Protein AF-A0A0M4FV90-F1 (afdb_monomer)

pLDDT: mean 73.3, std 16.29, range [30.84, 90.31]

Nearest PDB structures (foldseek):
  5tv7-assembly2_B  TM=9.916E-01  e=4.629E-03  Clostridioides difficile 630
  5nm7-assembly2_A  TM=7.632E-01  e=1.227E-03  Burkholderia
  5nm7-assembly1_G  TM=7.657E-01  e=2.185E-03  Burkholderia
  4c2c-assembly1_A  TM=8.266E-01  e=6.179E-03  Bacillus subtilis subsp. subtilis str. 168
  4xxt-assembly1_A  TM=4.701E-01  e=4.094E-04  Clostridium acetobutylicum ATCC 824

Organism: NCBI:txid1441095

Solvent-accessible surface area (backbone atoms only — not comparable to full-atom values): 10289 Å² total; per-residue (Å²): 140,80,92,78,88,79,92,81,87,85,90,85,86,85,91,76,87,85,83,88,83,89,82,86,86,90,85,87,82,78,74,70,42,38,79,76,38,69,42,74,65,37,31,52,50,26,47,51,42,37,72,72,70,44,92,55,74,73,76,30,58,27,40,75,66,49,30,52,48,44,21,48,52,21,52,80,64,76,43,79,61,81,33,56,42,36,73,68,51,48,50,52,52,52,48,48,52,56,51,50,74,72,50,40,70,65,53,37,43,51,43,45,23,70,72,78,32,82,58,44,45,58,50,91,84,45,45,83,45,66,46,98,84,71,48,53,24,33,44,26,48,33,23,36,45,73,40,39,78,74,74,46,86,21,68,72,47,48,30,39,26,31,77,88,65,49,73,44,78,114

Mean predicted aligned error: 16.05 Å

InterPro domains:
  IPR002477 Peptidoglycan binding-like [PF01471] (41-93)
  IPR036365 PGBD-like superfamily [SSF47090] (30-96)
  IPR036366 PGBD superfamily [G3DSA:1.10.101.10] (23-103)

Secondary structure (DSSP, 8-state):
------------------------S--S-PPPB-TT-BSHHHHHHHHHHHHTT-----SSB--HHHHHHHHHHHHHTT---SS-B-HHHHHHHHHHHHHHHHS-HHHHHHHHHHHH-TTEEE-TTPEEEE-TTS-EEEEEEEEEHHHHHTTS--EEEEEEEETTS-EEE-

Sequence (170 aa):
MGAKSSLQAQAETQVAAVSSQKGVAKSETRPSLSIGSNSSYVDDLQQILKDLKYDTSVDGIFGPKTQAVVKQFQADHNLSQDGIVGPLTWAALDQNKVERQQFTVDDAIAIGQKKLGKNIVFGGDGRLVKDNKKQSYYQLKAANKDWIDEGGSGTIGWFHIYKDGRVVEE

Radius of gyration: 23.34 Å; Cα contacts (8 Å, |Δi|>4): 229; chains: 1; bounding box: 41×34×100 Å

Foldseek 3Di:
DDDDDDDDDDDDDDDDDDDDDDDDDDQDDDDKDDAADADVVLLVLQVLLVVVVFPGDNPSHCHPSQLVSLLVLCVVVVHDSPSICDSVSVVSSVVVVVVCVLDPLVNLQVLVCVVVHVQKGWDNPWDWDADPVRWTWTWTWIFGNVCVVVVHPRTPAIWTRTSVSDIHGD

Structure (mmCIF, N/CA/C/O backbone):
data_AF-A0A0M4FV90-F1
#
_entry.id   AF-A0A0M4FV90-F1
#
loop_
_atom_site.group_PDB
_atom_site.id
_atom_site.type_symbol
_atom_site.label_atom_id
_atom_site.label_alt_id
_atom_site.label_comp_id
_atom_site.label_asym_id
_atom_site.label_entity_id
_atom_site.label_seq_id
_atom_site.pdbx_PDB_ins_code
_atom_site.Cartn_x
_atom_site.Cartn_y
_atom_site.Cartn_z
_atom_site.occupancy
_atom_site.B_iso_or_equiv
_atom_site.auth_seq_id
_atom_site.auth_comp_id
_atom_site.auth_asym_id
_atom_site.auth_atom_id
_atom_site.pdbx_PDB_model_num
ATOM 1 N N . MET A 1 1 ? 5.852 -11.381 -67.610 1.00 40.22 1 MET A N 1
ATOM 2 C CA . MET A 1 1 ? 6.950 -11.193 -66.632 1.00 40.22 1 MET A CA 1
ATOM 3 C C . MET A 1 1 ? 6.483 -10.128 -65.654 1.00 40.22 1 MET A C 1
ATOM 5 O O . MET A 1 1 ? 6.148 -9.061 -66.125 1.00 40.22 1 MET A O 1
ATOM 9 N N . GLY A 1 2 ? 6.336 -10.292 -64.349 1.00 36.28 2 GLY A N 1
ATOM 10 C CA . GLY A 1 2 ? 6.563 -11.365 -63.389 1.00 36.28 2 GLY A CA 1
ATOM 11 C C . GLY A 1 2 ? 6.129 -10.787 -62.029 1.00 36.28 2 GLY A C 1
ATOM 12 O O . GLY A 1 2 ? 6.275 -9.588 -61.803 1.00 36.28 2 GLY A O 1
ATOM 13 N N . ALA A 1 3 ? 5.527 -11.607 -61.174 1.00 45.66 3 ALA A N 1
ATOM 14 C CA . ALA A 1 3 ? 5.048 -11.219 -59.848 1.00 45.66 3 ALA A CA 1
ATOM 15 C C . ALA A 1 3 ? 6.190 -10.977 -58.840 1.00 45.66 3 ALA A C 1
ATOM 17 O O . ALA A 1 3 ? 7.265 -11.552 -59.004 1.00 45.66 3 ALA A O 1
ATOM 18 N N . LYS A 1 4 ? 5.895 -10.190 -57.791 1.00 45.28 4 LYS A N 1
ATOM 19 C CA . LYS A 1 4 ? 6.385 -10.221 -56.384 1.00 45.28 4 LYS A CA 1
ATOM 20 C C . LYS A 1 4 ? 5.540 -9.164 -55.624 1.00 45.28 4 LYS A C 1
ATOM 22 O O . LYS A 1 4 ? 5.567 -8.011 -56.030 1.00 45.28 4 LYS A O 1
ATOM 27 N N . SER A 1 5 ? 4.584 -9.474 -54.730 1.00 44.62 5 SER A N 1
ATOM 28 C CA . SER A 1 5 ? 4.711 -9.997 -53.342 1.00 44.62 5 SER A CA 1
ATOM 29 C C . SER A 1 5 ? 5.719 -9.158 -52.526 1.00 44.62 5 SER A C 1
ATOM 31 O O . SER A 1 5 ? 6.842 -9.025 -52.987 1.00 44.62 5 SER A O 1
ATOM 33 N N . SER A 1 6 ? 5.477 -8.588 -51.335 1.00 45.62 6 SER A N 1
ATOM 34 C CA . SER A 1 6 ? 4.540 -8.881 -50.237 1.00 45.62 6 SER A CA 1
ATOM 35 C C . SER A 1 6 ? 4.669 -7.807 -49.115 1.00 45.62 6 SER A C 1
ATOM 37 O O . SER A 1 6 ? 5.757 -7.255 -49.003 1.00 45.62 6 SER A O 1
ATOM 39 N N . LEU A 1 7 ? 3.633 -7.644 -48.259 1.00 40.69 7 LEU A N 1
ATOM 40 C CA . LEU A 1 7 ? 3.641 -7.188 -46.830 1.00 40.69 7 LEU A CA 1
ATOM 41 C C . LEU A 1 7 ? 4.154 -5.746 -46.523 1.00 40.69 7 LEU A C 1
ATOM 43 O O . LEU A 1 7 ? 5.132 -5.303 -47.093 1.00 40.69 7 LEU A O 1
ATOM 47 N N . GLN A 1 8 ? 3.593 -4.914 -45.631 1.00 41.72 8 GLN A N 1
ATOM 48 C CA . GLN A 1 8 ? 2.860 -5.130 -44.379 1.00 41.72 8 GLN A CA 1
ATOM 49 C C . GLN A 1 8 ? 2.127 -3.828 -43.952 1.00 41.72 8 GLN A C 1
ATOM 51 O O . GLN A 1 8 ? 2.579 -2.727 -44.255 1.00 41.72 8 GLN A O 1
ATOM 56 N N . ALA A 1 9 ? 1.017 -3.986 -43.224 1.00 38.34 9 ALA A N 1
ATOM 57 C CA . ALA A 1 9 ? 0.276 -2.981 -42.447 1.00 38.34 9 ALA A CA 1
ATOM 58 C C . ALA A 1 9 ? 1.177 -2.261 -41.395 1.00 38.34 9 ALA A C 1
ATOM 60 O O . ALA A 1 9 ? 2.276 -2.732 -41.132 1.00 38.34 9 ALA A O 1
ATOM 61 N N . GLN A 1 10 ? 0.831 -1.150 -40.733 1.00 36.66 10 GLN A N 1
ATOM 62 C CA . GLN A 1 10 ? -0.396 -0.814 -40.001 1.00 36.66 10 GLN A CA 1
ATOM 63 C C . GLN A 1 10 ? -0.496 0.713 -39.796 1.00 36.66 10 GLN A C 1
ATOM 65 O O . GLN A 1 10 ? 0.511 1.411 -39.690 1.00 36.66 10 GLN A O 1
ATOM 70 N N . ALA A 1 11 ? -1.733 1.204 -39.745 1.00 39.12 11 ALA A N 1
ATOM 71 C CA . ALA A 1 11 ? -2.121 2.547 -39.336 1.00 39.12 11 ALA A CA 1
ATOM 72 C C . ALA A 1 11 ? -2.369 2.583 -37.822 1.00 39.12 11 ALA A C 1
ATOM 74 O O . ALA A 1 11 ? -2.976 1.644 -37.330 1.00 39.12 11 ALA A O 1
ATOM 75 N N . GLU A 1 12 ? -1.977 3.668 -37.146 1.00 37.28 12 GLU A N 1
ATOM 76 C CA . GLU A 1 12 ? -2.470 4.151 -35.836 1.00 37.28 12 GLU A CA 1
ATOM 77 C C . GLU A 1 12 ? -1.768 5.509 -35.576 1.00 37.28 12 GLU A C 1
ATOM 79 O O . GLU A 1 12 ? -0.576 5.563 -35.310 1.00 37.28 12 GLU A O 1
ATOM 84 N N . THR A 1 13 ? -2.312 6.659 -35.983 1.00 30.84 13 THR A N 1
ATOM 85 C CA . THR A 1 13 ? -3.464 7.403 -35.441 1.00 30.84 13 THR A CA 1
ATOM 86 C C . THR A 1 13 ? -3.213 8.033 -34.060 1.00 30.84 13 THR A C 1
ATOM 88 O O . THR A 1 13 ? -3.306 7.383 -33.030 1.00 30.84 13 THR A O 1
ATOM 91 N N . GLN A 1 14 ? -3.045 9.363 -34.114 1.00 36.88 14 GLN A N 1
ATOM 92 C CA . GLN A 1 14 ? -3.413 10.389 -33.124 1.00 36.88 14 GLN A CA 1
ATOM 93 C C . GLN A 1 14 ? -2.534 10.591 -31.878 1.00 36.88 14 GLN A C 1
ATOM 95 O O . GLN A 1 14 ? -2.813 10.131 -30.776 1.00 36.88 14 GLN A O 1
ATOM 100 N N . VAL A 1 15 ? -1.556 11.482 -32.055 1.00 43.31 15 VAL A N 1
ATOM 101 C CA . VAL A 1 15 ? -1.015 12.361 -31.013 1.00 43.31 15 VAL A CA 1
ATOM 102 C C . VAL A 1 15 ? -1.857 13.641 -30.935 1.00 43.31 15 VAL A C 1
ATOM 104 O O . VAL A 1 15 ? -1.781 14.481 -31.826 1.00 43.31 15 VAL A O 1
ATOM 107 N N . ALA A 1 16 ? -2.659 13.817 -29.882 1.00 42.00 16 ALA A N 1
ATOM 108 C CA . ALA A 1 16 ? -3.191 15.131 -29.510 1.00 42.00 16 ALA A CA 1
ATOM 109 C C . ALA A 1 16 ? -3.652 15.180 -28.041 1.00 42.00 16 ALA A C 1
ATOM 111 O O . ALA A 1 16 ? -4.642 14.565 -27.667 1.00 42.00 16 ALA A O 1
ATOM 112 N N . ALA A 1 17 ? -2.925 15.991 -27.268 1.00 43.59 17 ALA A N 1
ATOM 113 C CA . ALA A 1 17 ? -3.382 16.838 -26.164 1.00 43.59 17 ALA A CA 1
ATOM 114 C C . ALA A 1 17 ? -4.158 16.222 -24.978 1.00 43.59 17 ALA A C 1
ATOM 116 O O . ALA A 1 17 ? -5.354 15.976 -25.0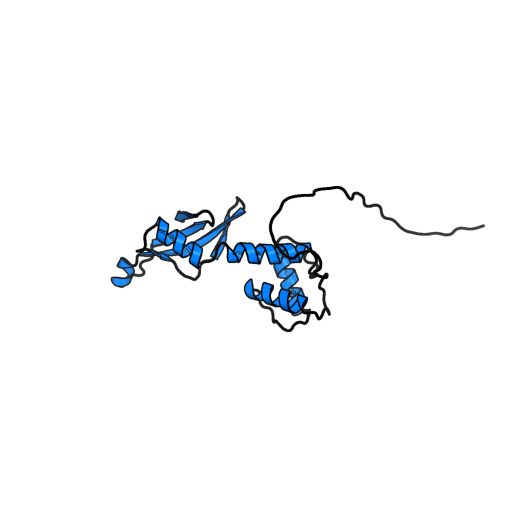50 1.00 43.59 17 ALA A O 1
ATOM 117 N N . VAL A 1 18 ? -3.531 16.266 -23.798 1.00 38.38 18 VAL A N 1
ATOM 118 C CA . VAL A 1 18 ? -3.977 17.199 -22.747 1.00 38.38 18 VAL A CA 1
ATOM 119 C C . VAL A 1 18 ? -2.788 17.550 -21.856 1.00 38.38 18 VAL A C 1
ATOM 121 O O . VAL A 1 18 ? -2.149 16.697 -21.246 1.00 38.38 18 VAL A O 1
ATOM 124 N N . SER A 1 19 ? -2.475 18.842 -21.843 1.00 45.94 19 SER A N 1
ATOM 125 C CA . SER A 1 19 ? -1.512 19.462 -20.946 1.00 45.94 19 SER A CA 1
ATOM 126 C C . SER A 1 19 ? -2.252 20.000 -19.723 1.00 45.94 19 SER A C 1
ATOM 128 O O . SER A 1 19 ? -3.371 20.497 -19.853 1.00 45.94 19 SER A O 1
ATOM 130 N N . SER A 1 20 ? -1.539 20.048 -18.598 1.00 43.19 20 SER A N 1
ATOM 131 C CA . SER A 1 20 ? -1.831 20.816 -17.375 1.00 43.19 20 SER A CA 1
ATOM 132 C C . SER A 1 20 ? -2.716 20.134 -16.324 1.00 43.19 20 SER A C 1
ATOM 134 O O . SER A 1 20 ? -3.934 20.143 -16.435 1.00 43.19 20 SER A O 1
ATOM 136 N N . GLN A 1 21 ? -2.104 19.706 -15.211 1.00 38.19 21 GLN A N 1
ATOM 137 C CA . GLN A 1 21 ? -2.266 20.396 -13.918 1.00 38.19 21 GLN A CA 1
ATOM 138 C C . GLN A 1 21 ? -1.301 19.859 -12.834 1.00 38.19 21 GLN A C 1
ATOM 140 O O . GLN A 1 21 ? -1.523 18.829 -12.214 1.00 38.19 21 GLN A O 1
ATOM 145 N N . LYS A 1 22 ? -0.209 20.617 -12.640 1.00 41.62 22 LYS A N 1
ATOM 146 C CA . LYS A 1 22 ? 0.392 21.083 -11.371 1.00 41.62 22 LYS A CA 1
ATOM 147 C C . LYS A 1 22 ? 0.337 20.141 -10.142 1.00 41.62 22 LYS A C 1
ATOM 149 O O . LYS A 1 22 ? -0.680 20.087 -9.461 1.00 41.62 22 LYS A O 1
ATOM 154 N N . GLY A 1 23 ? 1.496 19.578 -9.757 1.00 33.62 23 GLY A N 1
ATOM 155 C CA . GLY A 1 23 ? 1.693 18.996 -8.417 1.00 33.62 23 GLY A CA 1
ATOM 156 C C . GLY A 1 23 ? 2.954 18.141 -8.192 1.00 33.62 23 GLY A C 1
ATOM 157 O O . GLY A 1 23 ? 2.832 16.943 -8.024 1.00 33.62 23 GLY A O 1
ATOM 158 N N . VAL A 1 24 ? 4.130 18.783 -8.124 1.00 41.31 24 VAL A N 1
ATOM 159 C CA . VAL A 1 24 ? 5.329 18.412 -7.322 1.00 41.31 24 VAL A CA 1
ATOM 160 C C . VAL A 1 24 ? 6.102 17.093 -7.614 1.00 41.31 24 VAL A C 1
ATOM 162 O O . VAL A 1 24 ? 5.685 16.002 -7.260 1.00 41.31 24 VAL A O 1
ATOM 165 N N . ALA A 1 25 ? 7.347 17.297 -8.086 1.00 44.09 25 ALA A N 1
ATOM 166 C CA . ALA A 1 25 ? 8.589 16.521 -7.888 1.00 44.09 25 ALA A CA 1
ATOM 167 C C . ALA A 1 25 ? 8.925 15.266 -8.744 1.00 44.09 25 ALA A C 1
ATOM 169 O O . ALA A 1 25 ? 8.482 14.154 -8.491 1.00 44.09 25 ALA A O 1
ATOM 170 N N . LYS A 1 26 ? 9.954 15.455 -9.598 1.00 41.62 26 LYS A N 1
ATOM 171 C CA . LYS A 1 26 ? 11.000 14.477 -9.990 1.00 41.62 26 LYS A CA 1
ATOM 172 C C . LYS A 1 26 ? 10.648 13.394 -11.030 1.00 41.62 26 LYS A C 1
ATOM 174 O O . LYS A 1 26 ? 11.094 12.253 -10.911 1.00 41.62 26 LYS A O 1
ATOM 179 N N . SER A 1 27 ? 9.934 13.758 -12.092 1.00 41.94 27 SER A N 1
ATOM 180 C CA . SER A 1 27 ? 9.496 12.833 -13.151 1.00 41.94 27 SER A CA 1
ATOM 181 C C . SER A 1 27 ? 9.912 13.243 -14.576 1.00 41.94 27 SER A C 1
ATOM 183 O O . SER A 1 27 ? 9.086 13.208 -15.476 1.00 41.94 27 SER A O 1
ATOM 185 N N . GLU A 1 28 ? 11.187 13.581 -14.824 1.00 45.22 28 GLU A N 1
ATOM 186 C CA . GLU A 1 28 ? 11.669 13.839 -16.206 1.00 45.22 28 GLU A CA 1
ATOM 187 C C . GLU A 1 28 ? 12.853 12.968 -16.677 1.00 45.22 28 GLU A C 1
ATOM 189 O O . GLU A 1 28 ? 13.389 13.198 -17.757 1.00 45.22 28 GLU A O 1
ATOM 194 N N . THR A 1 29 ? 13.295 11.938 -15.937 1.00 54.84 29 THR A N 1
ATOM 195 C CA . THR A 1 29 ? 14.390 11.063 -16.438 1.00 54.84 29 THR A CA 1
ATOM 196 C C . THR A 1 29 ? 14.463 9.682 -15.772 1.00 54.84 29 THR A C 1
ATOM 198 O O . THR A 1 29 ? 15.550 9.184 -15.496 1.00 54.84 29 THR A O 1
ATOM 201 N N . ARG A 1 30 ? 13.332 9.038 -15.445 1.00 69.00 30 ARG A N 1
ATOM 202 C CA . ARG A 1 30 ? 13.384 7.632 -14.994 1.00 69.00 30 ARG A CA 1
ATOM 203 C C . ARG A 1 30 ? 13.307 6.711 -16.218 1.00 69.00 30 ARG A C 1
ATOM 205 O O . ARG A 1 30 ? 12.317 6.795 -16.947 1.00 69.00 30 ARG A O 1
ATOM 212 N N . PRO A 1 31 ? 14.326 5.871 -16.483 1.00 76.56 31 PRO A N 1
ATOM 213 C CA . PRO A 1 31 ? 14.299 4.947 -17.609 1.00 76.56 31 PRO A CA 1
ATOM 214 C C . PRO A 1 31 ? 13.214 3.883 -17.411 1.00 76.56 31 PRO A C 1
ATOM 216 O O . PRO A 1 31 ? 12.785 3.599 -16.287 1.00 76.56 31 PRO A O 1
ATOM 219 N N . SER A 1 32 ? 12.776 3.275 -18.513 1.00 82.31 32 SER A N 1
ATOM 220 C CA . SER A 1 32 ? 11.924 2.092 -18.452 1.00 82.31 32 SER A CA 1
ATOM 221 C C . SER A 1 32 ? 12.725 0.914 -17.904 1.00 82.31 32 SER A C 1
ATOM 223 O O . SER A 1 32 ? 13.722 0.524 -18.515 1.00 82.31 32 SER A O 1
ATOM 225 N N . LEU A 1 33 ? 12.298 0.339 -16.781 1.00 84.44 33 LEU A N 1
ATOM 226 C CA . LEU A 1 33 ? 12.962 -0.831 -16.204 1.00 84.44 33 LEU A CA 1
ATOM 227 C C . LEU A 1 33 ? 12.285 -2.116 -16.665 1.00 84.44 33 LEU A C 1
ATOM 229 O O . LEU A 1 33 ? 11.062 -2.220 -16.692 1.00 84.44 33 LEU A O 1
ATOM 233 N N . SER A 1 34 ? 13.095 -3.103 -17.012 1.00 82.81 34 SER A N 1
ATOM 234 C CA . SER A 1 34 ? 12.654 -4.429 -17.443 1.00 82.81 34 SER A CA 1
ATOM 235 C C . SER A 1 34 ? 13.649 -5.494 -16.988 1.00 82.81 34 SER A C 1
ATOM 237 O O . SER A 1 34 ? 14.698 -5.170 -16.423 1.00 82.81 34 SER A O 1
ATOM 239 N N . ILE A 1 35 ? 13.329 -6.769 -17.213 1.00 82.69 35 ILE A N 1
ATOM 240 C CA . ILE A 1 35 ? 14.189 -7.879 -16.795 1.00 82.69 35 ILE A CA 1
ATOM 241 C C . ILE A 1 35 ? 15.630 -7.710 -17.300 1.00 82.69 35 ILE A C 1
ATOM 243 O O . ILE A 1 35 ? 15.862 -7.378 -18.460 1.00 82.69 35 ILE A O 1
ATOM 247 N N . GLY A 1 36 ? 16.598 -7.901 -16.404 1.00 76.62 36 GLY A N 1
ATOM 248 C CA . GLY A 1 36 ? 18.020 -7.678 -16.684 1.00 76.62 36 GLY A CA 1
ATOM 249 C C . GLY A 1 36 ? 18.506 -6.240 -16.459 1.00 76.62 36 GLY A C 1
ATOM 250 O O . GLY A 1 36 ? 19.712 -6.008 -16.512 1.00 76.62 36 GLY A O 1
ATOM 251 N N . SER A 1 37 ? 17.619 -5.287 -16.149 1.00 76.50 37 SER A N 1
ATOM 252 C CA . SER A 1 37 ? 18.032 -3.937 -15.736 1.00 76.50 37 SER A CA 1
ATOM 253 C C . SER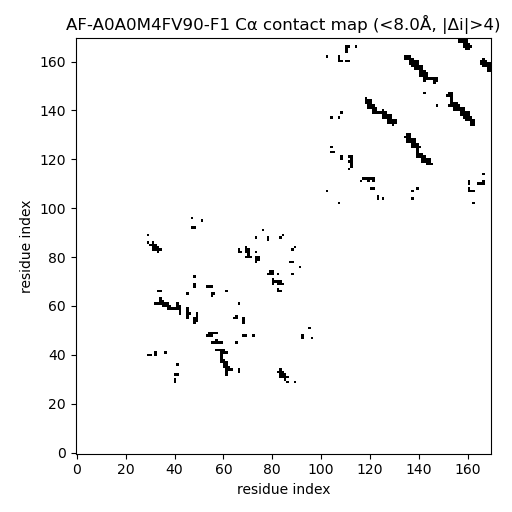 A 1 37 ? 18.776 -3.998 -14.399 1.00 76.50 37 SER A C 1
ATOM 255 O O . SER A 1 37 ? 18.301 -4.619 -13.448 1.00 76.50 37 SER A O 1
ATOM 257 N N . ASN A 1 38 ? 19.918 -3.320 -14.316 1.00 74.50 38 ASN A N 1
ATOM 258 C CA . ASN A 1 38 ? 20.691 -3.127 -13.091 1.00 74.50 38 ASN A CA 1
ATOM 259 C C . ASN A 1 38 ? 21.042 -1.639 -12.978 1.00 74.50 38 ASN A C 1
ATOM 261 O O . ASN A 1 38 ? 21.878 -1.103 -13.693 1.00 74.50 38 ASN A O 1
ATOM 265 N N . SER A 1 39 ? 20.306 -0.912 -12.149 1.00 75.38 39 SER A N 1
ATOM 266 C CA . SER A 1 39 ? 20.539 0.522 -11.963 1.00 75.38 39 SER A CA 1
ATOM 267 C C . SER A 1 39 ? 20.016 0.953 -10.605 1.00 75.38 39 SER A C 1
ATOM 269 O O . SER A 1 39 ? 19.179 0.265 -10.024 1.00 75.38 39 SER A O 1
ATOM 271 N N . SER A 1 40 ? 20.441 2.124 -10.135 1.00 77.69 40 SER A N 1
ATOM 272 C CA . SER A 1 40 ? 19.908 2.726 -8.906 1.00 77.69 40 SER A CA 1
ATOM 273 C C . SER A 1 40 ? 18.381 2.866 -8.929 1.00 77.69 40 SER A C 1
ATOM 275 O O . SER A 1 40 ? 17.739 2.798 -7.891 1.00 77.69 40 SER A O 1
ATOM 277 N N . TYR A 1 41 ? 17.780 2.986 -10.117 1.00 79.94 41 TYR A N 1
ATOM 278 C CA . TYR A 1 41 ? 16.327 3.022 -10.268 1.00 79.94 41 TYR A CA 1
ATOM 279 C C . TYR A 1 41 ? 15.656 1.685 -9.927 1.00 79.94 41 TYR A C 1
ATOM 281 O O . TYR A 1 41 ? 14.492 1.671 -9.538 1.00 79.94 41 TYR A O 1
ATOM 289 N N . VAL A 1 42 ? 16.350 0.555 -10.086 1.00 84.69 42 VAL A N 1
ATOM 290 C CA . VAL A 1 42 ? 15.833 -0.756 -9.672 1.00 84.69 42 VAL A CA 1
ATOM 291 C C . VAL A 1 42 ? 15.831 -0.864 -8.152 1.00 84.69 42 VAL A C 1
ATOM 293 O O . VAL A 1 42 ? 14.851 -1.352 -7.595 1.00 84.69 42 VAL A O 1
ATOM 296 N N . ASP A 1 43 ? 16.875 -0.356 -7.493 1.00 84.50 43 ASP A N 1
ATOM 297 C CA . ASP A 1 43 ? 16.912 -0.197 -6.036 1.00 84.50 43 ASP A CA 1
ATOM 298 C C . ASP A 1 43 ? 15.735 0.651 -5.552 1.00 84.50 43 ASP A C 1
ATOM 300 O O . ASP A 1 43 ? 14.955 0.192 -4.716 1.00 84.50 43 ASP A O 1
ATOM 304 N N . ASP A 1 44 ? 15.548 1.837 -6.146 1.00 83.00 44 ASP A N 1
ATOM 305 C CA . ASP A 1 44 ? 14.419 2.714 -5.832 1.00 83.00 44 ASP A CA 1
ATOM 306 C C . ASP A 1 44 ? 13.099 1.950 -5.983 1.00 83.00 44 ASP A C 1
ATOM 308 O O . ASP A 1 44 ? 12.331 1.859 -5.029 1.00 83.00 44 ASP A O 1
ATOM 312 N N . LEU A 1 45 ? 12.854 1.339 -7.149 1.00 84.12 45 LEU A N 1
ATOM 313 C CA . LEU A 1 45 ? 11.659 0.541 -7.434 1.00 84.12 45 LEU A CA 1
ATOM 314 C C . LEU A 1 45 ? 11.416 -0.536 -6.370 1.00 84.12 45 LEU A C 1
ATOM 316 O O . LEU A 1 45 ? 10.309 -0.636 -5.841 1.00 84.12 45 LEU A O 1
ATOM 320 N N . GLN A 1 46 ? 12.426 -1.352 -6.073 1.00 88.19 46 GLN A N 1
ATOM 321 C CA . GLN A 1 46 ? 12.317 -2.443 -5.111 1.00 88.19 46 GLN A CA 1
ATOM 322 C C . GLN A 1 46 ? 12.040 -1.907 -3.702 1.00 88.19 46 GLN A C 1
ATOM 324 O O . GLN A 1 46 ? 11.221 -2.484 -2.985 1.00 88.19 46 GLN A O 1
ATOM 329 N N . GLN A 1 47 ? 12.643 -0.776 -3.319 1.00 84.50 47 GLN A N 1
ATOM 330 C CA . GLN A 1 47 ? 12.308 -0.090 -2.073 1.00 84.50 47 GLN A CA 1
ATOM 331 C C . GLN A 1 47 ? 10.851 0.377 -2.056 1.00 84.50 47 GLN A C 1
ATOM 333 O O . GLN A 1 47 ? 10.178 0.176 -1.046 1.00 84.50 47 GLN A O 1
ATOM 338 N N . ILE A 1 48 ? 10.334 0.960 -3.148 1.00 81.56 48 ILE A N 1
ATOM 339 C CA . ILE A 1 48 ? 8.921 1.371 -3.217 1.00 81.56 48 ILE A CA 1
ATOM 340 C C . ILE A 1 48 ? 8.010 0.153 -3.070 1.00 81.56 48 ILE A C 1
ATOM 342 O O . ILE A 1 48 ? 7.106 0.157 -2.245 1.00 81.56 48 ILE A O 1
ATOM 346 N N . LEU A 1 49 ? 8.254 -0.911 -3.831 1.00 84.94 49 LEU A N 1
ATOM 347 C CA . LEU A 1 49 ? 7.445 -2.129 -3.776 1.00 84.94 49 LEU A CA 1
ATOM 348 C C . LEU A 1 49 ? 7.446 -2.747 -2.369 1.00 84.94 49 LEU A C 1
ATOM 350 O O . LEU A 1 49 ? 6.399 -3.168 -1.877 1.00 84.94 49 LEU A O 1
ATOM 354 N N . LYS A 1 50 ? 8.591 -2.725 -1.681 1.00 84.62 50 LYS A N 1
ATOM 355 C CA . LYS A 1 50 ? 8.707 -3.199 -0.299 1.00 84.62 50 LYS A CA 1
ATOM 356 C C . LYS A 1 50 ? 7.954 -2.319 0.701 1.00 84.62 50 LYS A C 1
ATOM 358 O O . LYS A 1 50 ? 7.286 -2.842 1.593 1.00 84.62 50 LYS A O 1
ATOM 363 N N . ASP A 1 51 ? 8.016 -1.000 0.534 1.00 78.38 51 ASP A N 1
ATOM 364 C CA . ASP A 1 51 ? 7.237 -0.026 1.312 1.00 78.38 51 ASP A CA 1
ATOM 365 C C . ASP A 1 51 ? 5.725 -0.253 1.138 1.00 78.38 51 ASP A C 1
ATOM 367 O O . ASP A 1 51 ? 4.949 -0.234 2.095 1.00 78.38 51 ASP A O 1
ATOM 371 N N . LEU A 1 52 ? 5.321 -0.627 -0.077 1.00 75.50 52 LEU A N 1
ATOM 372 C CA . LEU A 1 52 ? 3.957 -1.018 -0.420 1.00 75.50 52 LEU A CA 1
ATOM 373 C C . LEU A 1 52 ? 3.548 -2.412 0.087 1.00 75.50 52 LEU A C 1
ATOM 375 O O . LEU A 1 52 ? 2.415 -2.827 -0.162 1.00 75.50 52 LEU A O 1
ATOM 379 N N . LYS A 1 53 ? 4.412 -3.088 0.858 1.00 81.38 53 LYS A N 1
ATOM 380 C CA . LYS A 1 53 ? 4.225 -4.437 1.420 1.00 81.38 53 LYS A CA 1
ATOM 381 C C . LYS A 1 53 ? 4.173 -5.559 0.378 1.00 81.38 53 LYS A C 1
ATOM 383 O O . LYS A 1 53 ? 3.675 -6.638 0.687 1.00 81.38 53 LYS A O 1
ATOM 388 N N . TYR A 1 54 ? 4.715 -5.341 -0.818 1.00 82.69 54 TYR A N 1
ATOM 389 C CA . TYR A 1 54 ? 4.951 -6.439 -1.749 1.00 82.69 54 TYR A CA 1
ATOM 390 C C . TYR A 1 54 ? 6.209 -7.222 -1.363 1.00 82.69 54 TYR A C 1
ATOM 392 O O . TYR A 1 54 ? 7.199 -6.656 -0.888 1.00 82.69 54 TYR A O 1
ATOM 400 N N . ASP A 1 55 ? 6.176 -8.533 -1.598 1.00 79.75 55 ASP A N 1
ATOM 401 C CA . ASP A 1 55 ? 7.287 -9.433 -1.296 1.00 79.75 55 ASP A CA 1
ATOM 402 C C . ASP A 1 55 ? 8.378 -9.327 -2.370 1.00 79.75 55 ASP A C 1
ATOM 404 O O . ASP A 1 55 ? 8.410 -10.075 -3.345 1.00 79.75 55 ASP A O 1
ATOM 408 N N . THR A 1 56 ? 9.267 -8.343 -2.216 1.00 82.81 56 THR A N 1
ATOM 409 C CA . THR A 1 56 ? 10.445 -8.182 -3.073 1.00 82.81 56 THR A CA 1
ATOM 410 C C . THR A 1 56 ? 11.724 -8.026 -2.257 1.00 82.81 56 THR A C 1
ATOM 412 O O . THR A 1 56 ? 11.750 -7.464 -1.155 1.00 82.81 56 THR A O 1
ATOM 415 N N . SER A 1 57 ? 12.823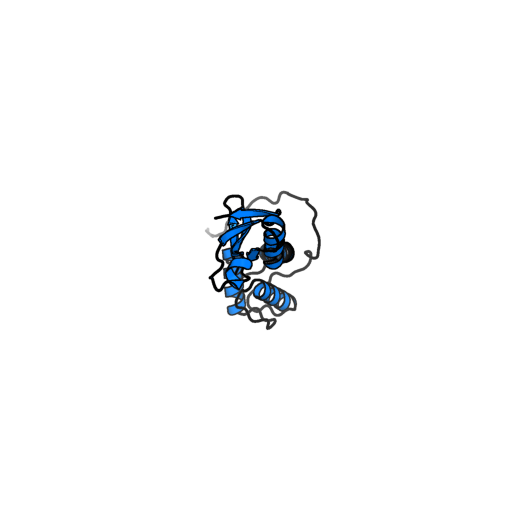 -8.524 -2.819 1.00 80.44 57 SER A N 1
ATOM 416 C CA . SER A 1 57 ? 14.171 -8.195 -2.352 1.00 80.44 57 SER A CA 1
ATOM 417 C C . SER A 1 57 ? 14.617 -6.861 -2.949 1.00 80.44 57 SER A C 1
ATOM 419 O O . SER A 1 57 ? 14.168 -6.495 -4.034 1.00 80.44 57 SER A O 1
ATOM 421 N N . VAL A 1 58 ? 15.430 -6.122 -2.190 1.00 83.31 58 VAL A N 1
ATOM 422 C CA . VAL A 1 58 ? 16.082 -4.881 -2.629 1.00 83.31 58 VAL A CA 1
ATOM 423 C C . VAL A 1 58 ? 17.540 -5.239 -2.870 1.00 83.31 58 VAL A C 1
ATOM 425 O O . VAL A 1 58 ? 18.355 -5.227 -1.952 1.00 83.31 58 VAL A O 1
ATOM 428 N N . ASP A 1 59 ? 17.803 -5.722 -4.073 1.00 81.94 59 ASP A N 1
ATOM 429 C CA . ASP A 1 59 ? 19.088 -6.248 -4.526 1.00 81.94 59 ASP A CA 1
ATOM 430 C C . ASP A 1 59 ? 19.643 -5.466 -5.729 1.00 81.94 59 ASP A C 1
ATOM 432 O O . ASP A 1 59 ? 20.709 -5.797 -6.239 1.00 81.94 59 ASP A O 1
ATOM 436 N N . GLY A 1 60 ? 18.922 -4.438 -6.195 1.00 81.81 60 GLY A N 1
ATOM 437 C CA . GLY A 1 60 ? 19.314 -3.575 -7.312 1.00 81.81 60 GLY A CA 1
ATOM 438 C C . GLY A 1 60 ? 19.233 -4.248 -8.686 1.00 81.81 60 GLY A C 1
ATOM 439 O O . GLY A 1 60 ? 19.571 -3.641 -9.707 1.00 81.81 60 GLY A O 1
ATOM 440 N N . ILE A 1 61 ? 18.767 -5.500 -8.738 1.00 84.69 61 ILE A N 1
ATOM 441 C CA . ILE A 1 61 ? 18.679 -6.315 -9.951 1.00 84.69 61 ILE A CA 1
ATOM 442 C C . ILE A 1 61 ? 17.213 -6.550 -10.296 1.00 84.69 61 ILE A C 1
ATOM 444 O O . ILE A 1 61 ? 16.414 -6.999 -9.475 1.00 84.69 61 ILE A O 1
ATOM 448 N N . PHE A 1 62 ? 16.837 -6.259 -11.541 1.00 84.38 62 PHE A N 1
ATOM 449 C CA . PHE A 1 62 ? 15.486 -6.510 -12.020 1.00 84.38 62 PHE A CA 1
ATOM 450 C C . PHE A 1 62 ? 15.398 -7.960 -12.504 1.00 84.38 62 PHE A C 1
ATOM 452 O O . PHE A 1 62 ? 15.559 -8.261 -13.689 1.00 84.38 62 PHE A O 1
ATOM 459 N N . GLY A 1 63 ? 15.199 -8.876 -11.558 1.00 86.12 63 GLY A N 1
ATOM 460 C CA . GLY A 1 63 ? 15.066 -10.306 -11.826 1.00 86.12 63 GLY A CA 1
ATOM 461 C C . GLY A 1 63 ? 13.623 -10.752 -12.109 1.00 86.12 63 GLY A C 1
ATOM 462 O O . GLY A 1 63 ? 12.687 -9.954 -12.025 1.00 86.12 63 GLY A O 1
ATOM 463 N N . PRO A 1 64 ? 13.407 -12.057 -12.370 1.00 86.50 64 PRO A N 1
ATOM 464 C CA . PRO A 1 64 ? 12.070 -12.636 -12.544 1.00 86.50 64 PRO A CA 1
ATOM 465 C C . PRO A 1 64 ? 11.150 -12.413 -11.336 1.00 86.50 64 PRO A C 1
ATOM 467 O O . PRO A 1 64 ? 9.948 -12.221 -11.501 1.00 86.50 64 PRO A O 1
ATOM 470 N N . LYS A 1 65 ? 11.715 -12.407 -10.118 1.00 87.00 65 LYS A N 1
ATOM 471 C CA . LYS A 1 65 ? 10.971 -12.116 -8.882 1.00 87.00 65 LYS A CA 1
ATOM 472 C C . LYS A 1 65 ? 10.447 -10.681 -8.883 1.00 87.00 65 LYS A C 1
ATOM 474 O O . LYS A 1 65 ? 9.247 -10.476 -8.748 1.00 87.00 65 LYS A O 1
ATOM 479 N N . THR A 1 66 ? 11.324 -9.707 -9.127 1.00 87.06 66 THR A N 1
ATOM 480 C CA . THR A 1 66 ? 10.957 -8.288 -9.238 1.00 87.06 66 THR A CA 1
ATOM 481 C C . THR A 1 66 ? 9.922 -8.077 -10.338 1.00 87.06 66 THR A C 1
ATOM 483 O O . THR A 1 66 ? 8.936 -7.382 -10.126 1.00 87.06 66 THR A O 1
ATOM 486 N N . GLN A 1 67 ? 10.074 -8.744 -11.487 1.00 88.44 67 GLN A N 1
ATOM 487 C CA . GLN A 1 67 ? 9.093 -8.684 -12.569 1.00 88.44 67 GLN A CA 1
ATOM 488 C C . GLN A 1 67 ? 7.717 -9.218 -12.149 1.00 88.44 67 GLN A C 1
ATOM 490 O O . GLN A 1 67 ? 6.706 -8.597 -12.468 1.00 88.44 67 GLN A O 1
ATOM 495 N N . ALA A 1 68 ? 7.658 -10.351 -11.444 1.00 88.88 68 ALA A N 1
ATOM 496 C CA . ALA A 1 68 ? 6.399 -10.908 -10.952 1.00 88.88 68 ALA A CA 1
ATOM 497 C C . ALA A 1 68 ? 5.697 -9.937 -9.990 1.00 88.88 68 ALA A 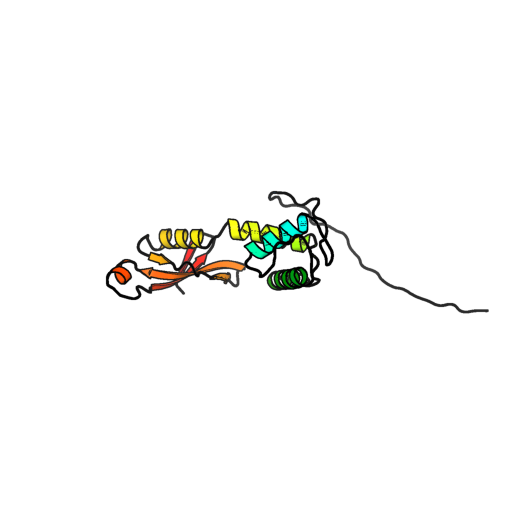C 1
ATOM 499 O O . ALA A 1 68 ? 4.498 -9.697 -10.124 1.00 88.88 68 ALA A O 1
ATOM 500 N N . VAL A 1 69 ? 6.461 -9.311 -9.093 1.00 88.31 69 VAL A N 1
ATOM 501 C CA . VAL A 1 69 ? 5.951 -8.295 -8.165 1.00 88.31 69 VAL A CA 1
ATOM 502 C C . VAL A 1 69 ? 5.467 -7.047 -8.906 1.00 88.31 69 VAL A C 1
ATOM 504 O O . VAL A 1 69 ? 4.403 -6.522 -8.593 1.00 88.31 69 VAL A O 1
ATOM 507 N N . VAL A 1 70 ? 6.197 -6.589 -9.926 1.00 88.19 70 VAL A N 1
ATOM 508 C CA . VAL A 1 70 ? 5.771 -5.460 -10.768 1.00 88.19 70 VAL A CA 1
ATOM 509 C C . VAL A 1 70 ? 4.470 -5.783 -11.494 1.00 88.19 70 VAL A C 1
ATOM 511 O O . VAL A 1 70 ? 3.584 -4.938 -11.527 1.00 88.19 70 VAL A O 1
ATOM 514 N N . LYS A 1 71 ? 4.314 -6.997 -12.031 1.00 87.06 71 LYS A N 1
ATOM 515 C CA . LYS A 1 71 ? 3.057 -7.423 -12.665 1.00 87.06 71 LYS A CA 1
ATOM 516 C C . LYS A 1 71 ? 1.901 -7.452 -11.678 1.00 87.06 71 LYS A C 1
ATOM 518 O O . LYS A 1 71 ? 0.805 -7.029 -12.030 1.00 87.06 71 LYS A O 1
ATOM 523 N N . GLN A 1 72 ? 2.148 -7.915 -10.455 1.00 86.50 72 GLN A N 1
ATOM 524 C CA . GLN A 1 72 ? 1.153 -7.889 -9.389 1.00 86.50 72 GLN A CA 1
ATOM 525 C C . GLN A 1 72 ? 0.749 -6.447 -9.067 1.00 86.50 72 GLN A C 1
ATOM 527 O O . GLN A 1 72 ? -0.425 -6.115 -9.142 1.00 86.50 72 GLN A O 1
ATOM 532 N N . PHE A 1 73 ? 1.724 -5.562 -8.851 1.00 86.25 73 PHE A N 1
ATOM 533 C CA . PHE A 1 73 ? 1.472 -4.138 -8.651 1.00 86.25 73 PHE A CA 1
ATOM 534 C C . PHE A 1 73 ? 0.683 -3.521 -9.816 1.00 86.25 73 PHE A C 1
ATOM 536 O O . PHE A 1 73 ? -0.288 -2.801 -9.602 1.00 86.25 73 PHE A O 1
ATOM 543 N N . GLN A 1 74 ? 1.062 -3.818 -11.059 1.00 87.12 74 GLN A N 1
ATOM 544 C CA . GLN A 1 74 ? 0.336 -3.360 -12.240 1.00 87.12 74 GLN A CA 1
ATOM 545 C C . GLN A 1 74 ? -1.109 -3.877 -12.243 1.00 87.12 74 GLN A C 1
ATOM 547 O O . GLN A 1 74 ? -2.020 -3.101 -12.520 1.00 87.12 74 GLN A O 1
ATOM 552 N N . ALA A 1 75 ? -1.339 -5.139 -11.871 1.00 84.50 75 ALA A N 1
ATOM 553 C CA . ALA A 1 75 ? -2.673 -5.722 -11.749 1.00 84.50 75 ALA A CA 1
ATOM 554 C C . ALA A 1 75 ? -3.522 -5.004 -10.689 1.00 84.50 75 ALA A C 1
ATOM 556 O O . ALA A 1 75 ? -4.631 -4.564 -10.992 1.00 84.50 75 ALA A O 1
ATOM 557 N N . ASP A 1 76 ? -2.978 -4.819 -9.484 1.00 79.38 76 ASP A N 1
ATOM 558 C CA . ASP A 1 76 ? -3.620 -4.101 -8.375 1.00 79.38 76 ASP A CA 1
ATOM 559 C C . ASP A 1 76 ? -3.975 -2.649 -8.750 1.00 79.38 76 ASP A C 1
ATOM 561 O O . ASP A 1 76 ? -4.963 -2.082 -8.275 1.00 79.38 76 ASP A O 1
ATOM 565 N N . HIS A 1 77 ? -3.195 -2.049 -9.652 1.00 77.56 77 HIS A N 1
ATOM 566 C CA . HIS A 1 77 ? -3.367 -0.675 -10.117 1.00 77.56 77 HIS A CA 1
ATOM 567 C C . HIS A 1 77 ? -4.090 -0.536 -11.468 1.00 77.56 77 HIS A C 1
ATOM 569 O O . HIS A 1 77 ? -4.166 0.575 -11.991 1.00 77.56 77 HIS A O 1
ATOM 575 N N . ASN A 1 78 ? -4.677 -1.613 -12.009 1.00 80.44 78 ASN A N 1
ATOM 576 C CA . ASN A 1 78 ? -5.343 -1.632 -13.324 1.00 80.44 78 ASN A CA 1
ATOM 577 C C . ASN A 1 78 ? -4.458 -1.104 -14.473 1.00 80.44 78 ASN A C 1
ATOM 579 O O . ASN A 1 78 ? -4.934 -0.466 -15.412 1.00 80.44 78 ASN A O 1
ATOM 583 N N . LEU A 1 79 ? -3.155 -1.357 -14.386 1.00 80.19 79 LEU A N 1
ATOM 584 C CA . LEU A 1 79 ? -2.188 -1.103 -15.442 1.00 80.19 79 LEU A CA 1
ATOM 585 C C . LEU A 1 79 ? -1.995 -2.361 -16.295 1.00 80.19 79 LEU A C 1
ATOM 587 O O . LEU A 1 79 ? -2.338 -3.478 -15.902 1.00 80.19 79 LEU A O 1
ATOM 591 N N . SER A 1 80 ? -1.396 -2.172 -17.468 1.00 79.69 80 SER A N 1
ATOM 592 C CA . SER A 1 80 ? -0.928 -3.284 -18.291 1.00 79.69 80 SER A CA 1
ATOM 593 C C . SER A 1 80 ? 0.102 -4.112 -17.507 1.00 79.69 80 SER A C 1
ATOM 595 O O . SER A 1 80 ? 1.051 -3.566 -16.955 1.00 79.69 80 SER A O 1
ATOM 597 N N . GLN A 1 81 ? -0.112 -5.430 -17.418 1.00 87.25 81 GLN A N 1
ATOM 598 C CA . GLN A 1 81 ? 0.715 -6.378 -16.649 1.00 87.25 81 GLN A CA 1
ATOM 599 C C . GLN A 1 81 ? 1.908 -6.896 -17.470 1.00 87.25 81 GLN A C 1
ATOM 601 O O . GLN A 1 81 ? 2.254 -8.082 -17.464 1.00 87.25 81 GLN A O 1
ATOM 606 N N . ASP A 1 82 ? 2.528 -6.009 -18.237 1.00 82.31 82 ASP A N 1
ATOM 607 C CA . ASP A 1 82 ? 3.700 -6.308 -19.063 1.00 82.31 82 ASP A CA 1
ATOM 608 C C . ASP A 1 82 ? 4.954 -6.603 -18.220 1.00 82.31 82 ASP A C 1
ATOM 610 O O . ASP A 1 82 ? 5.890 -7.256 -18.690 1.00 82.31 82 ASP A O 1
ATOM 614 N N . GLY A 1 83 ? 4.961 -6.217 -16.940 1.00 83.31 83 GLY A N 1
ATOM 615 C CA . GLY A 1 83 ? 6.107 -6.371 -16.050 1.00 83.31 83 GLY A CA 1
ATOM 616 C C . GLY A 1 83 ? 7.240 -5.397 -16.365 1.00 83.31 83 GLY A C 1
ATOM 617 O O . GLY A 1 83 ? 8.372 -5.643 -15.950 1.00 83.31 83 GLY A O 1
ATOM 618 N N . ILE A 1 84 ? 6.952 -4.331 -17.117 1.00 85.44 84 ILE A N 1
ATOM 619 C CA . ILE A 1 84 ? 7.882 -3.264 -17.473 1.00 85.44 84 ILE A CA 1
ATOM 620 C C . ILE A 1 84 ? 7.496 -2.008 -16.687 1.00 85.44 84 ILE A C 1
ATOM 622 O O . ILE A 1 84 ? 6.366 -1.518 -16.712 1.00 85.44 84 ILE A O 1
ATOM 626 N N . VAL A 1 85 ? 8.460 -1.433 -15.978 1.00 84.19 85 VAL A N 1
ATOM 627 C CA . VAL A 1 85 ? 8.246 -0.196 -15.224 1.00 84.19 85 VAL A CA 1
ATOM 628 C C . VAL A 1 85 ? 8.499 0.986 -16.144 1.00 84.19 85 VAL A C 1
ATOM 630 O O . VAL A 1 85 ? 9.598 1.532 -16.199 1.00 84.19 85 VAL A O 1
ATOM 633 N N . GLY A 1 86 ? 7.472 1.343 -16.912 1.00 81.94 86 GLY A N 1
ATOM 634 C CA . GLY A 1 86 ? 7.436 2.561 -17.716 1.00 81.94 86 GLY A CA 1
ATOM 635 C C . GLY A 1 86 ? 6.931 3.783 -16.934 1.00 81.94 86 GLY A C 1
ATOM 636 O O . GLY A 1 86 ? 6.634 3.685 -15.742 1.00 81.94 86 GLY A O 1
ATOM 637 N N . PRO A 1 87 ? 6.773 4.941 -17.601 1.00 78.06 87 PRO A N 1
ATOM 638 C CA . PRO A 1 87 ? 6.318 6.185 -16.972 1.00 78.06 87 PRO A CA 1
ATOM 639 C C . PRO A 1 87 ? 4.977 6.069 -16.236 1.00 78.06 87 PRO A C 1
ATOM 641 O O . PRO A 1 87 ? 4.807 6.670 -15.181 1.00 78.06 87 PRO A O 1
ATOM 644 N N . LEU A 1 88 ? 4.039 5.267 -16.755 1.00 77.12 88 LEU A N 1
ATOM 645 C CA . LEU A 1 88 ? 2.743 5.025 -16.108 1.00 77.12 88 LEU A CA 1
ATOM 646 C C . LEU A 1 88 ? 2.894 4.233 -14.805 1.00 77.12 88 LEU A C 1
ATOM 648 O O . LEU A 1 88 ? 2.310 4.598 -13.787 1.00 77.12 88 LEU A O 1
ATOM 652 N N . THR A 1 89 ? 3.720 3.185 -14.818 1.00 83.88 89 THR A N 1
ATOM 653 C CA . THR A 1 89 ? 4.035 2.400 -13.619 1.00 83.88 89 THR A CA 1
ATOM 654 C C . THR A 1 89 ? 4.763 3.265 -12.590 1.00 83.88 89 THR A C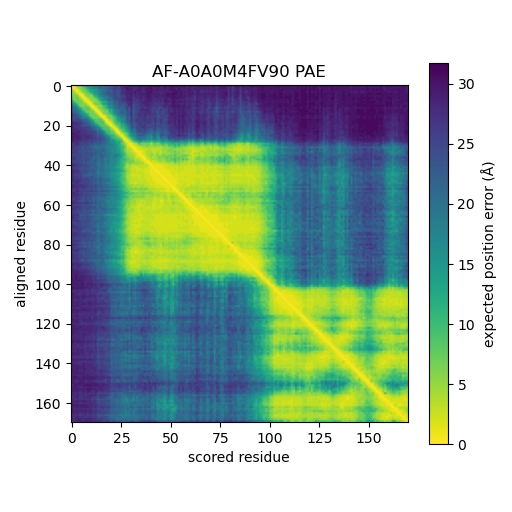 1
ATOM 656 O O . THR A 1 89 ? 4.411 3.236 -11.414 1.00 83.88 89 THR A O 1
ATOM 659 N N . TRP A 1 90 ? 5.718 4.094 -13.027 1.00 83.25 90 TRP A N 1
ATOM 660 C CA . TRP A 1 90 ? 6.395 5.070 -12.169 1.00 83.25 90 TRP A CA 1
ATOM 661 C C . TRP A 1 90 ? 5.420 6.055 -11.531 1.00 83.25 90 TRP A C 1
ATOM 663 O O . TRP A 1 90 ? 5.450 6.234 -10.318 1.00 83.25 90 TRP A O 1
ATOM 673 N N . ALA A 1 91 ? 4.511 6.632 -12.318 1.00 78.12 91 ALA A N 1
ATOM 674 C CA . ALA A 1 91 ? 3.496 7.540 -11.804 1.00 78.12 91 ALA A CA 1
ATOM 675 C C . ALA A 1 91 ? 2.599 6.863 -10.759 1.00 78.12 91 ALA A C 1
ATOM 677 O O . ALA A 1 91 ? 2.319 7.464 -9.727 1.00 78.12 91 ALA A O 1
ATOM 678 N N . ALA A 1 92 ? 2.194 5.608 -10.975 1.00 77.88 92 ALA A N 1
ATOM 679 C CA . ALA A 1 92 ? 1.412 4.858 -9.994 1.00 77.88 92 ALA A CA 1
ATOM 680 C C . ALA A 1 92 ? 2.202 4.579 -8.701 1.00 77.88 92 ALA A C 1
ATOM 682 O O . ALA A 1 92 ? 1.640 4.665 -7.609 1.00 77.88 92 ALA A O 1
ATOM 683 N N . LEU A 1 93 ? 3.501 4.278 -8.805 1.00 79.06 93 LEU A N 1
ATOM 684 C CA . LEU A 1 93 ? 4.388 4.076 -7.654 1.00 79.06 93 LEU A CA 1
ATOM 685 C C . LEU A 1 93 ? 4.565 5.367 -6.839 1.00 79.06 93 LEU A C 1
ATOM 687 O O . LEU A 1 93 ? 4.439 5.339 -5.614 1.00 79.06 93 LEU A O 1
ATOM 691 N N . ASP A 1 94 ? 4.803 6.501 -7.506 1.00 74.50 94 ASP A N 1
ATOM 692 C CA . ASP A 1 94 ? 4.898 7.813 -6.856 1.00 74.50 94 ASP A CA 1
ATOM 693 C C . ASP A 1 94 ? 3.547 8.236 -6.253 1.00 74.50 94 ASP A C 1
ATOM 695 O O . ASP A 1 94 ? 3.504 8.690 -5.111 1.00 74.50 94 ASP A O 1
ATOM 699 N N . GLN A 1 95 ? 2.426 8.016 -6.951 1.00 67.75 95 GLN A N 1
ATOM 700 C CA . GLN A 1 95 ? 1.088 8.271 -6.407 1.00 67.75 95 GLN A CA 1
ATOM 701 C C . GLN A 1 95 ? 0.822 7.450 -5.146 1.00 67.75 95 GLN A C 1
ATOM 703 O O . GLN A 1 95 ? 0.288 7.990 -4.184 1.00 67.75 95 GLN A O 1
ATOM 708 N N . ASN A 1 96 ? 1.222 6.176 -5.105 1.00 65.81 96 ASN A N 1
ATOM 709 C CA . ASN A 1 96 ? 1.020 5.339 -3.923 1.00 65.81 96 ASN A CA 1
ATOM 710 C C . ASN A 1 96 ? 1.920 5.777 -2.753 1.00 65.81 96 ASN A C 1
ATOM 712 O O . ASN A 1 96 ? 1.449 5.815 -1.618 1.00 65.81 96 ASN A O 1
ATOM 716 N N . LYS A 1 97 ? 3.162 6.223 -3.018 1.00 60.84 97 LYS A N 1
ATOM 717 C CA . LYS A 1 97 ? 3.988 6.904 -2.000 1.00 60.84 97 LYS A CA 1
ATOM 718 C C . LYS A 1 97 ? 3.282 8.136 -1.443 1.00 60.84 97 LYS A C 1
ATOM 720 O O . LYS A 1 97 ? 3.204 8.291 -0.232 1.00 60.84 97 LYS A O 1
ATOM 725 N N . VAL A 1 98 ? 2.738 8.985 -2.308 1.00 53.47 98 VAL A N 1
ATOM 726 C CA . VAL A 1 98 ? 2.057 10.223 -1.907 1.00 53.47 98 VAL A CA 1
ATOM 727 C C . VAL A 1 98 ? 0.748 9.933 -1.156 1.00 53.47 98 VAL A C 1
ATOM 729 O O . VAL A 1 98 ? 0.442 10.617 -0.183 1.00 53.47 98 VAL A O 1
ATOM 732 N N . GLU A 1 99 ? -0.006 8.903 -1.546 1.00 53.28 99 GLU A N 1
ATOM 733 C CA . GLU A 1 99 ? -1.282 8.525 -0.921 1.00 53.28 99 GLU A CA 1
ATOM 734 C C . GLU A 1 99 ? -1.069 7.844 0.448 1.00 53.28 99 GLU A C 1
ATOM 736 O O . GLU A 1 99 ? -1.750 8.194 1.412 1.00 53.28 99 GLU A O 1
ATOM 741 N N . ARG A 1 100 ? -0.073 6.948 0.577 1.00 51.06 100 ARG A N 1
ATOM 742 C CA . ARG A 1 100 ? 0.322 6.309 1.852 1.00 51.06 100 ARG A CA 1
ATOM 743 C C . ARG A 1 100 ? 0.986 7.282 2.824 1.00 51.06 100 ARG A C 1
ATOM 745 O O . ARG A 1 100 ? 0.791 7.144 4.024 1.00 51.06 100 ARG A O 1
ATOM 752 N N . GLN A 1 101 ? 1.744 8.260 2.326 1.00 51.34 101 GLN A N 1
ATOM 753 C CA . GLN A 1 101 ? 2.333 9.309 3.165 1.00 51.34 101 GLN A CA 1
ATOM 754 C C . GLN A 1 101 ? 1.305 10.336 3.657 1.00 51.34 101 GLN A C 1
ATOM 756 O O . GLN A 1 101 ? 1.589 11.045 4.616 1.00 51.34 101 GLN A O 1
ATOM 761 N N . GLN A 1 102 ? 0.132 10.439 3.021 1.00 55.28 102 GLN A N 1
ATOM 762 C CA . GLN A 1 102 ? -0.918 11.388 3.419 1.00 55.28 102 GLN A CA 1
ATOM 763 C C . GLN A 1 102 ? -2.022 10.777 4.283 1.00 55.28 102 GLN A C 1
ATOM 765 O O . GLN A 1 102 ? -2.754 11.522 4.931 1.00 55.28 102 GLN A O 1
ATOM 770 N N . PHE A 1 103 ? -2.190 9.455 4.266 1.00 69.12 103 PHE A N 1
ATOM 771 C CA . PHE A 1 103 ? -3.205 8.786 5.070 1.00 69.12 103 PHE A CA 1
ATOM 772 C C . PHE A 1 103 ? -2.676 7.446 5.580 1.00 69.12 103 PHE A C 1
ATOM 774 O O . PHE A 1 103 ? -2.858 6.390 4.962 1.00 69.12 103 PHE A O 1
ATOM 781 N N . THR A 1 104 ? -1.964 7.508 6.702 1.00 77.62 104 THR A N 1
ATOM 782 C CA . THR A 1 104 ? -1.455 6.329 7.409 1.00 77.62 104 THR A CA 1
ATOM 783 C C . THR A 1 104 ? -2.519 5.730 8.330 1.00 77.62 104 THR A C 1
ATOM 785 O O . THR A 1 104 ? -3.559 6.341 8.590 1.00 77.62 104 THR A O 1
ATOM 788 N N . VAL A 1 105 ? -2.264 4.518 8.836 1.00 78.00 105 VAL A N 1
ATOM 789 C CA . VAL A 1 105 ? -3.134 3.914 9.854 1.00 78.00 105 VAL A CA 1
ATOM 790 C C . VAL A 1 105 ? -3.148 4.776 11.119 1.00 78.00 105 VAL A C 1
ATOM 792 O O . VAL A 1 105 ? -4.212 4.991 11.680 1.00 78.00 105 VAL A O 1
ATOM 795 N N . ASP A 1 106 ? -2.009 5.357 11.507 1.00 79.25 106 ASP A N 1
ATOM 796 C CA . ASP A 1 106 ? -1.901 6.283 12.636 1.00 79.25 106 ASP A CA 1
ATOM 797 C C . ASP A 1 106 ? -2.733 7.555 12.428 1.00 79.25 106 ASP A C 1
ATOM 799 O O . ASP A 1 106 ? -3.430 7.981 13.348 1.00 79.25 106 ASP A O 1
ATOM 803 N N . ASP A 1 107 ? -2.739 8.127 11.217 1.00 82.50 107 ASP A N 1
ATOM 804 C CA . ASP A 1 107 ? -3.613 9.262 10.882 1.00 82.50 107 ASP A CA 1
ATOM 805 C C . ASP A 1 107 ? -5.089 8.878 11.004 1.00 82.50 107 ASP A C 1
ATOM 807 O O . ASP A 1 107 ? -5.896 9.641 11.540 1.00 82.50 107 ASP A O 1
ATOM 811 N N . ALA A 1 108 ? -5.456 7.682 10.541 1.00 84.19 108 ALA A N 1
ATOM 812 C CA . ALA A 1 108 ? -6.813 7.175 10.673 1.00 84.19 108 ALA A CA 1
ATOM 813 C C . ALA A 1 108 ? -7.191 6.960 12.148 1.00 84.19 108 ALA A C 1
ATOM 815 O O . ALA A 1 108 ? -8.235 7.440 12.587 1.00 84.19 108 ALA A O 1
ATOM 816 N N . ILE A 1 109 ? -6.326 6.336 12.948 1.00 85.69 109 ILE A N 1
ATOM 817 C CA . ILE A 1 109 ? -6.521 6.172 14.395 1.00 85.69 109 ILE A CA 1
ATOM 818 C C . ILE A 1 109 ? -6.689 7.543 15.062 1.00 85.69 109 ILE A C 1
ATOM 820 O O . ILE A 1 109 ? -7.637 7.743 15.823 1.00 85.69 109 ILE A O 1
ATOM 824 N N . ALA A 1 110 ? -5.843 8.520 14.728 1.00 85.25 110 ALA A N 1
ATOM 8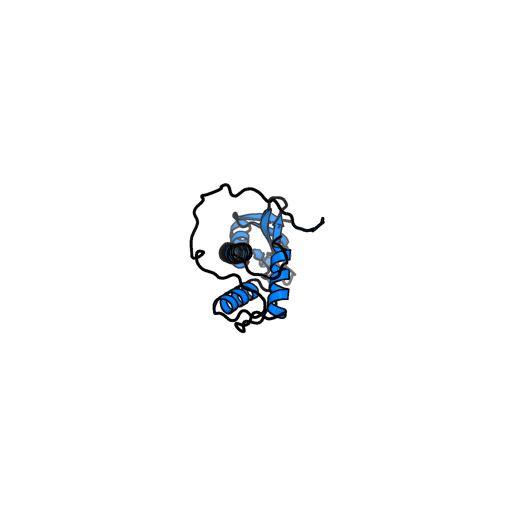25 C CA . ALA A 1 110 ? -5.923 9.875 15.262 1.00 85.25 110 ALA A CA 1
ATOM 826 C C . ALA A 1 110 ? -7.235 10.580 14.875 1.00 85.25 110 ALA A C 1
ATOM 828 O O . ALA A 1 110 ? -7.860 11.234 15.715 1.00 85.25 110 ALA A O 1
ATOM 829 N N . ILE A 1 111 ? -7.695 10.430 13.628 1.00 86.25 111 ILE A N 1
ATOM 830 C CA . ILE A 1 111 ? -8.996 10.940 13.166 1.00 86.25 111 ILE A CA 1
ATOM 831 C C . ILE A 1 111 ? -10.138 10.282 13.949 1.00 86.25 111 ILE A C 1
ATOM 833 O O . ILE A 1 111 ? -11.036 10.980 14.428 1.00 86.25 111 ILE A O 1
ATOM 837 N N . GLY A 1 112 ? -10.086 8.961 14.114 1.00 85.50 112 GLY A N 1
ATOM 838 C CA . GLY A 1 112 ? -11.049 8.179 14.881 1.00 85.50 112 GLY A CA 1
ATOM 839 C C . GLY A 1 112 ? -11.150 8.651 16.323 1.00 85.50 112 GLY A C 1
ATOM 840 O O . GLY A 1 112 ? -12.233 8.995 16.792 1.00 85.50 112 GLY A O 1
ATOM 841 N N . GLN A 1 113 ? -10.010 8.764 17.005 1.00 86.19 113 GLN A N 1
ATOM 842 C CA . GLN A 1 113 ? -9.925 9.234 18.389 1.00 86.19 113 GLN A CA 1
ATOM 843 C C . GLN A 1 113 ? -10.373 10.688 18.536 1.00 86.19 113 GLN A C 1
ATOM 845 O O . GLN A 1 113 ? -10.980 11.062 19.538 1.00 86.19 113 GLN A O 1
ATOM 850 N N . LYS A 1 114 ? -10.117 11.529 17.529 1.00 85.69 114 LYS A N 1
ATOM 851 C CA . LYS A 1 114 ? -10.585 12.919 17.513 1.00 85.69 114 LYS A CA 1
ATOM 852 C C . LYS A 1 114 ? -12.106 13.020 17.375 1.00 85.69 114 LYS A C 1
ATOM 854 O O . LYS A 1 114 ? -12.690 13.959 17.910 1.00 85.69 114 LYS A O 1
ATOM 859 N N . LYS A 1 115 ? -12.740 12.100 16.643 1.00 85.81 115 LYS A N 1
ATOM 860 C CA . LYS A 1 115 ? -14.189 12.107 16.383 1.00 85.81 115 LYS A CA 1
ATOM 861 C C . LYS A 1 115 ? -15.001 11.388 17.453 1.00 85.81 115 LYS A C 1
ATOM 863 O O . LYS A 1 115 ? -16.014 11.929 17.880 1.00 85.81 115 LYS A O 1
ATOM 868 N N . LEU A 1 116 ? -14.565 10.201 17.863 1.00 81.94 116 LEU A N 1
ATOM 869 C CA . LEU A 1 116 ? -15.280 9.356 18.823 1.00 81.94 116 LEU A CA 1
ATOM 870 C C . LEU A 1 116 ? -14.815 9.575 20.273 1.00 81.94 116 LEU A C 1
ATOM 872 O O . LEU A 1 116 ? -15.482 9.148 21.208 1.00 81.94 116 LEU A O 1
ATOM 876 N N . GLY A 1 117 ? -13.694 10.273 20.468 1.00 81.38 117 GLY A N 1
ATOM 877 C CA . GLY A 1 117 ? -13.110 10.561 21.774 1.00 81.38 117 GLY A CA 1
ATOM 878 C C . GLY A 1 117 ? -11.872 9.714 22.068 1.00 81.38 117 GLY A C 1
ATOM 879 O O . GLY A 1 117 ? -11.706 8.600 21.576 1.00 81.38 117 GLY A O 1
ATOM 880 N N . LYS A 1 118 ? -10.985 10.245 22.919 1.00 79.69 118 LYS A N 1
ATOM 881 C CA . LYS A 1 118 ? -9.707 9.602 23.295 1.00 79.69 118 LYS A CA 1
ATOM 882 C C . LYS A 1 118 ? -9.869 8.293 24.073 1.00 79.69 118 LYS A C 1
ATOM 884 O O . LYS A 1 118 ? -8.888 7.590 24.283 1.00 79.69 118 LYS A O 1
ATOM 889 N N . ASN A 1 119 ? -11.086 7.994 24.514 1.00 82.38 119 ASN A N 1
ATOM 890 C CA . ASN A 1 119 ? -11.417 6.764 25.219 1.00 82.38 119 ASN A CA 1
AT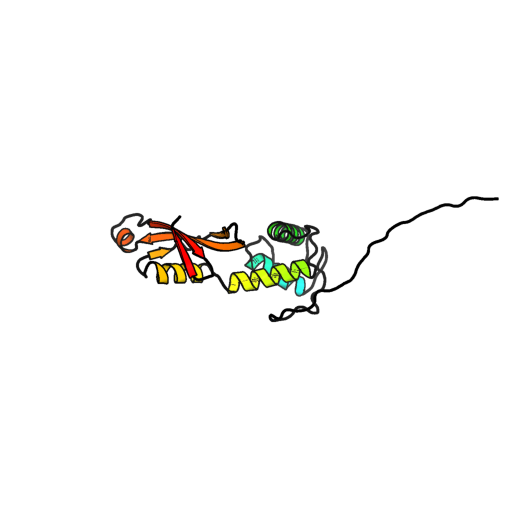OM 891 C C . ASN A 1 119 ? -11.549 5.555 24.278 1.00 82.38 119 ASN A C 1
ATOM 893 O O . ASN A 1 119 ? -11.642 4.414 24.715 1.00 82.38 119 ASN A O 1
ATOM 897 N N . ILE A 1 120 ? -11.563 5.816 22.971 1.00 83.94 120 ILE A N 1
ATOM 898 C CA . ILE A 1 120 ? -11.684 4.806 21.936 1.00 83.94 120 ILE A CA 1
ATOM 899 C C . ILE A 1 120 ? -10.287 4.406 21.467 1.00 83.94 120 ILE A C 1
ATOM 901 O O . ILE A 1 120 ? -9.464 5.241 21.083 1.00 83.94 120 ILE A O 1
ATOM 905 N N . VAL A 1 121 ? -10.016 3.111 21.499 1.00 82.81 121 VAL A N 1
ATOM 906 C CA . VAL A 1 121 ? -8.775 2.495 21.039 1.00 82.81 121 VAL A CA 1
ATOM 907 C C . VAL A 1 121 ? -9.061 1.804 19.717 1.00 82.81 121 VAL A C 1
ATOM 909 O O . VAL A 1 121 ? -9.924 0.936 19.648 1.00 82.81 121 VAL A O 1
ATOM 912 N N . PHE A 1 122 ? -8.343 2.184 18.666 1.00 84.69 122 PHE A N 1
ATOM 913 C CA . PHE A 1 122 ? -8.432 1.527 17.365 1.00 84.69 122 PHE A CA 1
ATOM 914 C C . PHE A 1 122 ? -7.276 0.536 17.202 1.00 84.69 122 PHE A C 1
ATOM 916 O O . PHE A 1 122 ? -6.150 0.830 17.604 1.00 84.69 122 PHE A O 1
ATOM 923 N N . GLY A 1 123 ? -7.555 -0.633 16.625 1.00 78.75 123 GLY A N 1
ATOM 924 C CA . GLY A 1 123 ? -6.542 -1.646 16.318 1.00 78.75 123 GLY A CA 1
ATOM 925 C C . GLY A 1 123 ? -5.553 -1.168 15.250 1.00 78.75 123 GLY A C 1
ATOM 926 O O . GLY A 1 123 ? -5.932 -0.460 14.322 1.00 78.75 123 GLY A O 1
ATOM 927 N N . GLY A 1 124 ? -4.281 -1.557 15.367 1.00 75.12 124 GLY A N 1
ATOM 928 C CA . GLY A 1 124 ? -3.230 -1.203 14.395 1.00 75.12 124 GLY A CA 1
ATOM 929 C C . GLY A 1 124 ? -3.272 -2.025 13.099 1.00 75.12 124 GLY A C 1
ATOM 930 O O . GLY A 1 124 ? -2.609 -1.696 12.122 1.00 75.12 124 GLY A O 1
ATOM 931 N N . ASP A 1 125 ? -4.072 -3.086 13.080 1.00 72.88 125 ASP A N 1
ATOM 932 C CA . ASP A 1 125 ? -4.295 -4.035 11.982 1.00 72.88 125 ASP A CA 1
ATOM 933 C C . ASP A 1 125 ? -5.275 -3.532 10.898 1.00 72.88 125 ASP A C 1
ATOM 935 O O . ASP A 1 125 ? -5.788 -4.308 10.091 1.00 72.88 125 ASP A O 1
ATOM 939 N N . GLY A 1 126 ? -5.514 -2.218 10.842 1.00 73.69 126 GLY A N 1
ATOM 940 C CA . GLY A 1 126 ? -6.459 -1.600 9.918 1.00 73.69 126 GLY A CA 1
ATOM 941 C C . GLY A 1 126 ? -6.197 -1.885 8.445 1.00 73.69 126 GLY A C 1
ATOM 942 O O . GLY A 1 126 ? -5.075 -1.761 7.946 1.00 73.69 126 GLY A O 1
ATOM 943 N N . ARG A 1 127 ? -7.270 -2.181 7.709 1.00 79.56 127 ARG A N 1
ATOM 944 C CA . ARG A 1 127 ? -7.212 -2.421 6.264 1.00 79.56 127 ARG A CA 1
ATOM 945 C C . ARG A 1 127 ? -7.614 -1.168 5.497 1.00 79.56 127 ARG A C 1
ATOM 947 O O . ARG A 1 127 ? -8.706 -0.648 5.700 1.00 79.56 127 ARG A O 1
ATOM 954 N N . LEU A 1 128 ? -6.765 -0.716 4.573 1.00 81.88 128 LEU A N 1
ATOM 955 C CA . LEU A 1 128 ? -7.133 0.325 3.612 1.00 81.88 128 LEU A CA 1
ATOM 956 C C . LEU A 1 128 ? -8.070 -0.269 2.552 1.00 81.88 128 LEU A C 1
ATOM 958 O O . LEU A 1 128 ? -7.708 -1.210 1.844 1.00 81.88 128 LEU A O 1
ATOM 962 N N . VAL A 1 129 ? -9.266 0.292 2.441 1.00 83.00 129 VAL A N 1
ATOM 963 C CA . VAL A 1 129 ? -10.320 -0.098 1.502 1.00 83.00 129 VAL A CA 1
ATOM 964 C C . VAL A 1 129 ? -10.742 1.135 0.701 1.00 83.00 129 VAL A C 1
ATOM 966 O O . VAL A 1 129 ? -10.526 2.272 1.121 1.00 83.00 129 VAL A O 1
ATOM 969 N N . LYS A 1 130 ? -11.297 0.935 -0.495 1.00 79.69 130 LYS A N 1
ATOM 970 C CA . LYS A 1 130 ? -11.880 2.008 -1.308 1.00 79.69 130 LYS A CA 1
ATOM 971 C C . LYS A 1 130 ? -13.374 1.770 -1.441 1.00 79.69 130 LYS A C 1
ATOM 973 O O . LYS A 1 130 ? -13.789 0.677 -1.807 1.00 79.69 130 LYS A O 1
ATOM 978 N N . ASP A 1 131 ? -14.158 2.804 -1.165 1.00 79.19 131 ASP A N 1
ATOM 979 C CA . ASP A 1 131 ? -15.601 2.784 -1.394 1.00 79.19 131 ASP A CA 1
ATOM 980 C C . ASP A 1 131 ? -15.926 2.879 -2.901 1.00 79.19 131 ASP A C 1
ATOM 982 O O . ASP A 1 131 ? -15.079 3.278 -3.709 1.00 79.19 131 ASP A O 1
ATOM 986 N N . ASN A 1 132 ? -17.177 2.602 -3.281 1.00 75.88 132 ASN A N 1
ATOM 987 C CA . ASN A 1 132 ? -17.714 2.784 -4.637 1.00 75.88 132 ASN A CA 1
ATOM 988 C C . ASN A 1 132 ? -17.458 4.184 -5.219 1.00 75.88 132 ASN A C 1
ATOM 990 O O . ASN A 1 132 ? -17.336 4.349 -6.434 1.00 75.88 132 ASN A O 1
ATOM 994 N N . LYS A 1 133 ? -17.319 5.205 -4.366 1.00 73.19 133 LYS A N 1
ATOM 995 C CA . LYS A 1 133 ? -16.945 6.570 -4.773 1.00 73.19 133 LYS A CA 1
ATOM 996 C C . LYS A 1 133 ? -15.440 6.776 -4.992 1.00 73.19 133 LYS A C 1
ATOM 998 O O . LYS A 1 133 ? -14.998 7.917 -5.112 1.00 73.19 133 LYS A O 1
ATOM 1003 N N . LYS A 1 134 ? -14.635 5.706 -5.013 1.00 70.94 134 LYS A N 1
ATOM 1004 C CA . LYS A 1 134 ? -13.159 5.737 -5.024 1.00 70.94 134 LYS A CA 1
ATOM 1005 C C . LYS A 1 134 ? -12.559 6.504 -3.834 1.00 70.94 134 LYS A C 1
ATOM 1007 O O . LYS A 1 134 ? -11.423 6.973 -3.908 1.00 70.94 134 LYS A O 1
ATOM 1012 N N . GLN A 1 135 ? -13.307 6.649 -2.738 1.00 75.56 135 GLN A N 1
ATOM 1013 C CA . GLN A 1 135 ? -12.801 7.251 -1.506 1.00 75.56 135 GLN A CA 1
ATOM 1014 C C . GLN A 1 135 ? -12.085 6.180 -0.681 1.00 75.56 135 GLN A C 1
ATOM 1016 O O . GLN A 1 135 ? -12.703 5.195 -0.286 1.00 75.56 135 GLN A O 1
ATOM 1021 N N . SER A 1 136 ? -10.790 6.379 -0.431 1.00 78.88 136 SER A N 1
ATOM 1022 C CA . SER A 1 136 ? -9.989 5.505 0.429 1.00 78.88 136 SER A CA 1
ATOM 1023 C C . SER A 1 136 ? -10.345 5.724 1.907 1.00 78.88 136 SER A C 1
ATOM 1025 O O . SER A 1 136 ? -10.369 6.869 2.374 1.00 78.88 136 SER A O 1
ATOM 1027 N N . TYR A 1 137 ? -10.595 4.637 2.635 1.00 86.06 137 TYR A N 1
ATOM 1028 C CA . TYR A 1 137 ? -10.855 4.614 4.072 1.00 86.06 137 TYR A CA 1
ATOM 1029 C C . TYR A 1 137 ? -10.131 3.444 4.745 1.00 86.06 137 TYR A C 1
ATOM 1031 O O . TYR A 1 137 ? -9.948 2.394 4.135 1.00 86.06 137 TYR A O 1
ATOM 1039 N N . TYR A 1 138 ? -9.716 3.605 5.998 1.00 88.00 138 TYR A N 1
ATOM 1040 C CA . TYR A 1 138 ? -9.262 2.493 6.824 1.00 88.00 138 TYR A CA 1
ATOM 1041 C C . TYR A 1 138 ? -10.440 1.888 7.566 1.00 88.00 138 TYR A C 1
ATOM 1043 O O . TYR A 1 138 ? -11.150 2.583 8.288 1.00 88.00 138 TYR A O 1
ATOM 1051 N N . GLN A 1 139 ? -10.619 0.587 7.406 1.00 85.56 139 GLN A N 1
ATOM 1052 C CA . GLN A 1 139 ? -11.481 -0.206 8.260 1.00 85.56 139 GLN A CA 1
ATOM 1053 C C . GLN A 1 139 ? -10.672 -0.604 9.497 1.00 85.56 139 GLN A C 1
ATOM 1055 O O . GLN A 1 139 ? -9.701 -1.356 9.396 1.00 85.56 139 GLN A O 1
ATOM 1060 N N . LEU A 1 140 ? -11.043 -0.044 10.645 1.00 87.75 140 LEU A N 1
ATOM 1061 C CA . LEU A 1 140 ? -10.360 -0.215 11.923 1.00 87.75 140 LEU A CA 1
ATOM 1062 C C . LEU A 1 140 ? -11.342 -0.750 12.951 1.00 87.75 140 LEU A C 1
ATOM 1064 O O . LEU A 1 140 ? -12.453 -0.238 13.085 1.00 87.75 140 LEU A O 1
ATOM 1068 N N . LYS A 1 141 ? -10.923 -1.758 13.710 1.00 87.00 141 LYS A N 1
ATOM 1069 C CA . LYS A 1 141 ? -11.700 -2.227 14.850 1.00 87.00 141 LYS A CA 1
ATOM 1070 C C . LYS A 1 141 ? -11.511 -1.257 16.007 1.00 87.00 141 LYS A C 1
ATOM 1072 O O . LYS A 1 141 ? -10.373 -0.970 16.371 1.00 87.00 141 LYS A O 1
ATOM 1077 N N . ALA A 1 142 ? -12.601 -0.772 16.584 1.00 87.62 142 ALA A N 1
ATOM 1078 C CA . ALA A 1 142 ? -12.564 0.084 17.758 1.00 87.62 142 ALA A CA 1
ATOM 1079 C C . ALA A 1 142 ? -12.954 -0.685 19.019 1.00 87.62 142 ALA A C 1
ATOM 1081 O O . ALA A 1 142 ? -13.804 -1.583 19.001 1.00 87.62 142 ALA A O 1
ATOM 1082 N N . ALA A 1 143 ? -12.349 -0.287 20.127 1.00 84.56 143 ALA A N 1
ATOM 1083 C CA . ALA A 1 143 ? -12.644 -0.778 21.452 1.00 84.56 143 ALA A CA 1
ATOM 1084 C C . ALA A 1 143 ? -12.713 0.377 22.460 1.00 84.56 143 ALA A C 1
ATOM 1086 O O . ALA A 1 143 ? -11.994 1.364 22.332 1.00 84.56 143 ALA A O 1
ATOM 1087 N N . ASN A 1 144 ? -13.583 0.270 23.459 1.00 81.75 144 ASN A N 1
ATOM 1088 C CA . ASN A 1 144 ? -13.685 1.226 24.547 1.00 81.75 144 ASN A CA 1
ATOM 1089 C C . ASN A 1 144 ? -12.651 0.871 25.613 1.00 81.75 144 ASN A C 1
ATOM 1091 O O . ASN A 1 144 ? -12.646 -0.253 26.117 1.00 81.75 144 ASN A O 1
ATOM 1095 N N . LYS A 1 145 ? -11.795 1.830 25.963 1.00 79.69 145 LYS A N 1
ATOM 1096 C CA . LYS A 1 145 ? -10.751 1.643 26.963 1.00 79.69 145 LYS A CA 1
ATOM 1097 C C . LYS A 1 145 ? -11.324 1.283 28.335 1.00 79.69 145 LYS A C 1
ATOM 1099 O O . LYS A 1 145 ? -10.820 0.341 28.934 1.00 79.69 145 LYS A O 1
ATOM 1104 N N . ASP A 1 146 ? -12.403 1.933 28.776 1.00 77.44 146 ASP A N 1
ATOM 1105 C CA . ASP A 1 146 ? -13.017 1.637 30.084 1.00 77.44 146 ASP A CA 1
ATOM 1106 C C . ASP A 1 146 ? -13.413 0.159 30.213 1.00 77.44 146 ASP A C 1
ATOM 1108 O O . ASP A 1 146 ? -13.212 -0.469 31.245 1.00 77.44 146 ASP A O 1
ATOM 1112 N N . TRP A 1 147 ? -13.916 -0.433 29.129 1.00 74.69 147 TRP A N 1
ATOM 1113 C CA . TRP A 1 147 ? -14.350 -1.831 29.117 1.00 74.69 147 TRP A CA 1
ATOM 1114 C C . TRP A 1 147 ? -13.179 -2.818 29.071 1.00 74.69 147 TRP A C 1
ATOM 1116 O O . TRP A 1 147 ? -13.332 -3.971 29.471 1.00 74.69 147 TRP A O 1
ATOM 1126 N N . ILE A 1 148 ? -12.022 -2.385 28.562 1.00 69.75 148 ILE A N 1
ATOM 1127 C CA . ILE A 1 148 ?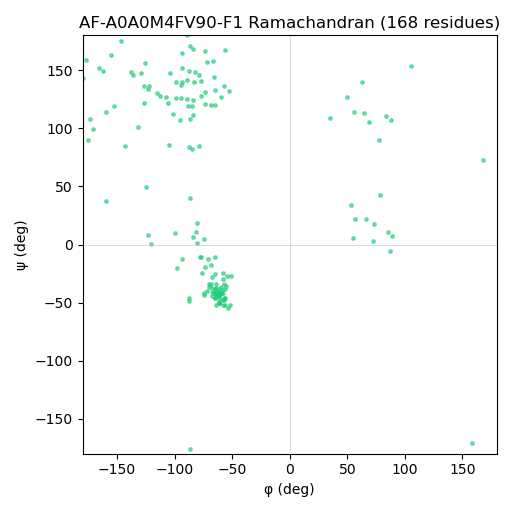 -10.788 -3.179 28.577 1.00 69.75 148 ILE A CA 1
ATOM 1128 C C . ILE A 1 148 ? -10.210 -3.205 29.995 1.00 69.75 148 ILE A C 1
ATOM 1130 O O . ILE A 1 148 ? -9.803 -4.266 30.465 1.00 69.75 148 ILE A O 1
ATOM 1134 N N . ASP A 1 149 ? -10.195 -2.061 30.685 1.00 69.62 149 ASP A N 1
ATOM 1135 C CA . ASP A 1 149 ? -9.705 -1.953 32.065 1.00 69.62 149 ASP A CA 1
ATOM 1136 C C . ASP A 1 149 ? -10.572 -2.763 33.059 1.00 69.62 149 ASP A C 1
ATOM 1138 O O . ASP A 1 149 ? -10.062 -3.259 34.063 1.00 69.62 149 ASP A O 1
ATOM 1142 N N . GLU A 1 150 ? -11.850 -2.997 32.741 1.00 69.44 150 GLU A N 1
ATOM 1143 C CA . GLU A 1 150 ? -12.756 -3.887 33.490 1.00 69.44 150 GLU A CA 1
ATOM 1144 C C . GLU A 1 150 ? -12.585 -5.391 33.167 1.00 69.44 150 GLU A C 1
ATOM 1146 O O . GLU A 1 150 ? -13.290 -6.235 33.723 1.00 69.44 150 GLU A O 1
ATOM 1151 N N . GLY A 1 151 ? -11.644 -5.761 32.288 1.00 64.38 151 GLY A N 1
ATOM 1152 C CA . GLY A 1 151 ? -11.369 -7.155 31.912 1.00 64.38 151 GLY A CA 1
ATOM 1153 C C . GLY A 1 151 ? -12.260 -7.713 30.793 1.00 64.38 151 GLY A C 1
ATOM 1154 O O . GLY A 1 151 ? -12.245 -8.920 30.539 1.00 64.38 151 GLY A O 1
ATOM 1155 N N . GLY A 1 152 ? -13.032 -6.860 30.112 1.00 67.00 152 GLY A N 1
ATOM 1156 C CA . GLY A 1 152 ? -13.806 -7.204 28.920 1.00 67.00 152 GLY A CA 1
ATOM 1157 C C . GLY A 1 152 ? -13.003 -7.076 27.617 1.00 67.00 152 GLY A C 1
ATOM 1158 O O . GLY A 1 152 ? -11.902 -6.535 27.576 1.00 67.00 152 GLY A O 1
ATOM 1159 N N . SER A 1 153 ? -13.571 -7.541 26.497 1.00 60.03 153 SER A N 1
ATOM 1160 C CA . SER A 1 153 ? -12.950 -7.386 25.164 1.00 60.03 153 SER A CA 1
ATOM 1161 C C . SER A 1 153 ? -12.973 -5.943 24.648 1.00 60.03 153 SER A C 1
ATOM 1163 O O . SER A 1 153 ? -12.363 -5.647 23.618 1.00 60.03 153 SER A O 1
ATOM 1165 N N . GLY A 1 154 ? -13.753 -5.080 25.308 1.00 66.94 154 GLY A N 1
ATOM 1166 C CA . GLY A 1 154 ? -13.977 -3.681 24.969 1.00 66.94 154 GLY A CA 1
ATOM 1167 C C . GLY A 1 154 ? -14.475 -3.414 23.556 1.00 66.94 154 GLY A C 1
ATOM 1168 O O . GLY A 1 154 ? -14.564 -2.258 23.187 1.00 66.94 154 GLY A O 1
ATOM 1169 N N . THR A 1 155 ? -14.787 -4.427 22.745 1.00 77.50 155 THR A N 1
ATOM 1170 C CA . THR A 1 155 ? -15.066 -4.243 21.316 1.00 77.50 155 THR A CA 1
ATOM 1171 C C . THR A 1 155 ? -16.333 -3.416 21.124 1.00 77.50 155 THR A C 1
ATOM 1173 O O . THR A 1 155 ? -17.406 -3.831 21.548 1.00 77.50 155 THR A O 1
ATOM 1176 N N . ILE A 1 156 ? -16.194 -2.272 20.455 1.00 81.81 156 ILE A N 1
ATOM 1177 C CA . ILE A 1 156 ? -17.315 -1.409 20.073 1.00 81.81 156 ILE A CA 1
ATOM 1178 C C . ILE A 1 156 ? -17.855 -1.873 18.724 1.00 81.81 156 ILE A C 1
ATOM 1180 O O . ILE A 1 156 ? -19.047 -2.101 18.582 1.00 81.81 156 ILE A O 1
ATOM 1184 N N . GLY A 1 157 ? -16.962 -2.077 17.755 1.00 83.56 157 GLY A N 1
ATOM 1185 C CA . GLY A 1 157 ? -17.346 -2.428 16.393 1.00 83.56 157 GLY A CA 1
ATOM 1186 C C . GLY A 1 157 ? -16.254 -2.102 15.385 1.00 83.56 157 GLY A C 1
ATOM 1187 O O . GLY A 1 157 ? -15.122 -1.770 15.755 1.00 83.56 157 GLY A O 1
ATOM 1188 N N . TRP A 1 158 ? -16.593 -2.217 14.106 1.00 87.25 158 TRP A N 1
ATOM 1189 C CA . TRP A 1 158 ? -15.741 -1.781 13.006 1.00 87.25 158 TRP A CA 1
ATOM 1190 C C . TRP A 1 158 ? -16.105 -0.360 12.599 1.00 87.25 158 TRP A C 1
ATOM 1192 O O . TRP A 1 158 ? -17.271 0.013 12.554 1.00 87.25 158 TRP A O 1
ATOM 1202 N N . PHE A 1 159 ? -15.086 0.435 12.301 1.00 89.31 159 PHE A N 1
ATOM 1203 C CA . PHE A 1 159 ? -15.242 1.815 11.877 1.00 89.31 159 PHE A CA 1
ATOM 1204 C C . PHE A 1 159 ? -14.502 2.041 10.567 1.00 89.31 159 PHE A C 1
ATOM 1206 O O . PHE A 1 159 ? -13.359 1.617 10.393 1.00 89.31 159 PHE A O 1
ATOM 1213 N N . HIS A 1 160 ? -15.152 2.742 9.646 1.00 90.31 160 HIS A N 1
ATOM 1214 C CA . HIS A 1 160 ? -14.593 3.216 8.389 1.00 90.31 160 HIS A CA 1
ATOM 1215 C C . HIS A 1 160 ? -14.112 4.648 8.580 1.00 90.31 160 HIS A C 1
ATOM 1217 O O . HIS A 1 160 ? -14.899 5.592 8.695 1.00 90.31 160 HIS A O 1
ATOM 1223 N N . ILE A 1 161 ? -12.798 4.817 8.622 1.00 88.81 161 ILE A N 1
ATOM 1224 C CA . ILE A 1 161 ? -12.160 6.116 8.780 1.00 88.81 161 ILE A CA 1
ATOM 1225 C C . ILE A 1 161 ? -11.676 6.587 7.423 1.00 88.81 161 ILE A C 1
ATOM 1227 O O . ILE A 1 161 ? -10.759 6.015 6.845 1.00 88.81 161 ILE A O 1
ATOM 1231 N N . TYR A 1 162 ? -12.289 7.638 6.903 1.00 86.62 162 TYR A N 1
ATOM 1232 C CA . TYR A 1 162 ? -11.961 8.204 5.604 1.00 86.62 162 TYR A CA 1
ATOM 1233 C C . TYR A 1 162 ? -10.840 9.231 5.720 1.00 86.62 162 TYR A C 1
ATOM 1235 O O . TYR A 1 162 ? -10.761 9.985 6.694 1.00 86.62 162 TYR A O 1
ATOM 1243 N N . LYS A 1 163 ? -10.043 9.351 4.653 1.00 79.38 163 LYS A N 1
ATOM 1244 C CA . LYS A 1 163 ? -8.969 10.353 4.568 1.00 79.38 163 LYS A CA 1
ATOM 1245 C C . LYS A 1 163 ? -9.439 11.799 4.728 1.00 79.38 163 LYS A C 1
ATOM 1247 O O . LYS A 1 163 ? -8.660 12.663 5.102 1.00 79.38 163 LYS A O 1
ATOM 1252 N N . ASP A 1 164 ? -10.710 12.078 4.434 1.00 80.44 164 ASP A N 1
ATOM 1253 C CA . ASP A 1 164 ? -11.286 13.416 4.577 1.00 80.44 164 ASP A CA 1
ATOM 1254 C C . ASP A 1 164 ? -11.771 13.726 6.007 1.00 80.44 164 ASP A C 1
ATOM 1256 O O . ASP A 1 164 ? -12.360 14.777 6.254 1.00 80.44 164 ASP A O 1
ATOM 1260 N N . GLY A 1 165 ? -11.505 12.832 6.965 1.00 80.19 165 GLY A N 1
ATOM 1261 C CA . GLY A 1 165 ? -11.824 13.030 8.378 1.00 80.19 165 GLY A CA 1
ATOM 1262 C C . GLY A 1 165 ? -13.219 12.548 8.785 1.00 80.19 165 GLY A C 1
ATOM 1263 O O . GLY A 1 165 ? -13.651 12.807 9.914 1.00 80.19 165 GLY A O 1
ATOM 1264 N N . ARG A 1 166 ? -13.947 11.875 7.884 1.00 85.25 166 ARG A N 1
ATOM 1265 C CA . ARG A 1 166 ? -15.204 11.190 8.216 1.00 85.25 166 ARG A CA 1
ATOM 1266 C C . ARG A 1 166 ? -14.908 9.878 8.927 1.00 85.25 166 ARG A C 1
ATOM 1268 O O . ARG A 1 166 ? -13.990 9.159 8.552 1.00 85.25 166 ARG A O 1
ATOM 1275 N N . VAL A 1 167 ? -15.722 9.572 9.927 1.00 87.56 167 VAL A N 1
ATOM 1276 C CA . VAL A 1 167 ? -15.706 8.304 10.654 1.00 87.56 167 VAL A CA 1
ATOM 1277 C C . VAL A 1 167 ? -17.128 7.778 10.603 1.00 87.56 167 VAL A C 1
ATOM 1279 O O . VAL A 1 167 ? -18.050 8.495 10.992 1.00 87.56 167 VAL A O 1
ATOM 1282 N N . VAL A 1 168 ? -17.296 6.583 10.055 1.00 85.38 168 VAL A N 1
ATOM 1283 C CA . VAL A 1 168 ? -18.585 5.903 9.913 1.00 85.38 168 VAL A CA 1
ATOM 1284 C C . VAL A 1 168 ? -18.476 4.570 10.638 1.00 85.38 168 VAL A C 1
ATOM 1286 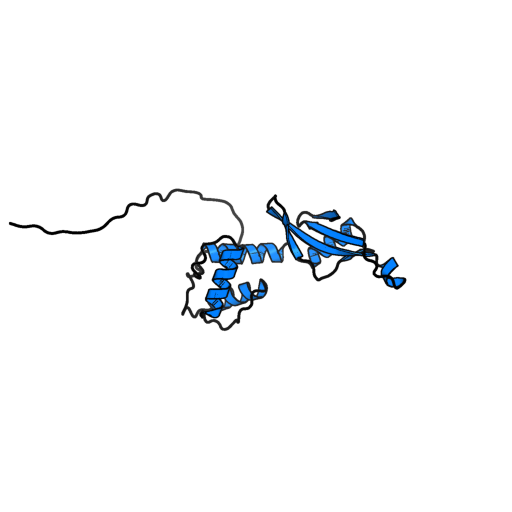O O . VAL A 1 168 ? -17.443 3.916 10.551 1.00 85.38 168 VAL A O 1
ATOM 1289 N N . GLU A 1 169 ? -19.494 4.207 11.401 1.00 85.62 169 GLU A N 1
ATOM 1290 C CA . GLU A 1 169 ? -19.605 2.884 12.018 1.00 85.62 169 GLU A CA 1
ATOM 1291 C C . GLU A 1 169 ? -20.183 1.900 10.994 1.00 85.62 169 GLU A C 1
ATOM 1293 O O . GLU A 1 169 ? -21.051 2.286 10.206 1.00 85.62 169 GLU A O 1
ATOM 1298 N N . GLU A 1 170 ? -19.651 0.679 10.967 1.00 79.81 170 GLU A N 1
ATOM 1299 C CA . GLU A 1 170 ? -20.120 -0.405 10.091 1.00 79.81 170 GLU A CA 1
ATOM 1300 C C . GLU A 1 170 ? -21.462 -1.001 10.529 1.00 79.81 170 GLU A C 1
ATOM 1302 O O . GLU A 1 170 ? -21.651 -1.215 11.748 1.00 79.81 170 GLU A O 1
#